Protein AF-K9X1W2-F1 (afdb_monomer_lite)

pLDDT: mean 83.71, std 12.45, range [42.56, 95.5]

Structure (mmCIF, N/CA/C/O backbone):
data_AF-K9X1W2-F1
#
_entry.id   AF-K9X1W2-F1
#
loop_
_atom_site.group_PDB
_atom_site.id
_atom_site.type_symbol
_atom_site.label_atom_id
_atom_site.label_alt_id
_atom_site.label_comp_id
_atom_site.label_asym_id
_atom_site.label_entity_id
_atom_site.label_seq_id
_atom_site.pdbx_PDB_ins_code
_atom_site.Cartn_x
_atom_site.Cartn_y
_atom_site.Cartn_z
_atom_site.occupancy
_atom_site.B_iso_or_equiv
_atom_site.auth_seq_id
_atom_site.auth_comp_id
_atom_site.auth_asym_id
_atom_site.auth_atom_id
_atom_site.pdbx_PDB_model_num
ATOM 1 N N . MET A 1 1 ? -4.887 13.116 25.385 1.00 63.41 1 MET A N 1
ATOM 2 C CA . MET A 1 1 ? -5.017 12.816 23.94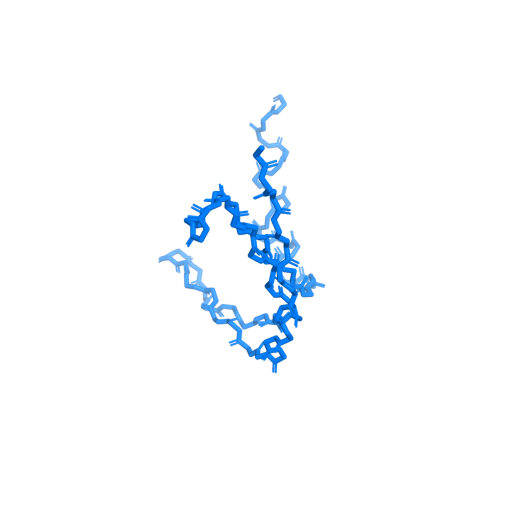5 1.00 63.41 1 MET A CA 1
ATOM 3 C C . MET A 1 1 ? -4.662 11.360 23.750 1.00 63.41 1 MET A C 1
ATOM 5 O O . MET A 1 1 ? -3.544 10.988 24.077 1.00 63.41 1 MET A O 1
ATOM 9 N N . THR A 1 2 ? -5.611 10.538 23.317 1.00 78.62 2 THR A N 1
ATOM 10 C CA . THR A 1 2 ? -5.376 9.112 23.065 1.00 78.62 2 THR A CA 1
ATOM 11 C C . THR A 1 2 ? -5.162 8.917 21.575 1.00 78.62 2 THR A C 1
ATOM 13 O O . THR A 1 2 ? -6.067 9.159 20.777 1.00 78.62 2 THR A O 1
ATOM 16 N N . THR A 1 3 ? -3.947 8.536 21.206 1.00 91.62 3 THR A N 1
ATOM 17 C CA . THR A 1 3 ? -3.632 8.050 19.867 1.00 91.62 3 THR A CA 1
ATOM 18 C C . THR A 1 3 ? -3.802 6.541 19.846 1.00 91.62 3 THR A C 1
ATOM 20 O O . THR A 1 3 ? -3.459 5.852 20.809 1.00 91.62 3 THR A O 1
ATOM 23 N N . HIS A 1 4 ? -4.352 6.023 18.758 1.00 92.38 4 HIS A N 1
ATOM 24 C CA . HIS A 1 4 ? -4.539 4.595 18.575 1.00 92.38 4 HIS A CA 1
ATOM 25 C C . HIS A 1 4 ? -4.182 4.213 17.145 1.00 92.38 4 HIS A C 1
ATOM 27 O O . HIS A 1 4 ? -4.635 4.856 16.205 1.00 92.38 4 HIS A O 1
ATOM 33 N N . THR A 1 5 ? -3.384 3.162 16.981 1.00 93.06 5 THR A N 1
ATOM 34 C CA . THR A 1 5 ? -2.999 2.651 15.665 1.00 93.06 5 THR A CA 1
ATOM 35 C C . THR A 1 5 ? -3.640 1.291 15.448 1.00 93.06 5 THR A C 1
ATOM 37 O O . THR A 1 5 ? -3.422 0.357 16.217 1.00 93.06 5 THR A O 1
ATOM 40 N N . GLN A 1 6 ? -4.421 1.174 14.379 1.00 91.81 6 GLN A N 1
ATOM 41 C CA . GLN A 1 6 ? -5.021 -0.073 13.925 1.00 91.81 6 GLN A CA 1
ATOM 42 C C . GLN A 1 6 ? -4.218 -0.634 12.761 1.00 91.81 6 GLN A C 1
ATOM 44 O O . GLN A 1 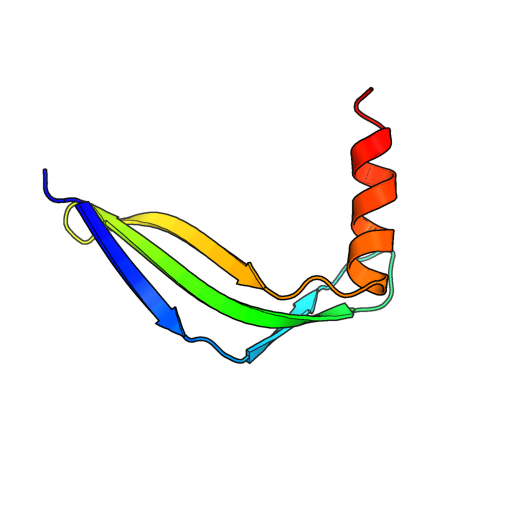6 ? -4.003 0.050 11.764 1.00 91.81 6 GLN A O 1
ATOM 49 N N . THR A 1 7 ? -3.800 -1.892 12.875 1.00 92.44 7 THR A N 1
ATOM 50 C CA . THR A 1 7 ? -3.128 -2.607 11.787 1.00 92.44 7 THR A CA 1
ATOM 51 C C . THR A 1 7 ? -4.134 -3.494 11.070 1.00 92.44 7 THR A C 1
ATOM 53 O O . THR A 1 7 ? -4.631 -4.469 11.633 1.00 92.44 7 THR A O 1
ATOM 56 N N . HIS A 1 8 ? -4.392 -3.190 9.805 1.00 88.50 8 HIS A N 1
ATOM 57 C CA . HIS A 1 8 ? -5.258 -3.963 8.928 1.00 88.50 8 HIS A CA 1
ATOM 58 C C . HIS A 1 8 ? -4.413 -4.777 7.950 1.00 88.50 8 HIS A C 1
ATOM 60 O O . HIS A 1 8 ? -3.601 -4.240 7.198 1.00 88.50 8 HIS A O 1
ATOM 66 N N . GLN A 1 9 ? -4.601 -6.095 7.954 1.00 88.00 9 GLN A N 1
ATOM 67 C CA . GLN A 1 9 ? -4.017 -6.982 6.950 1.00 88.00 9 GLN A CA 1
ATOM 68 C C . GLN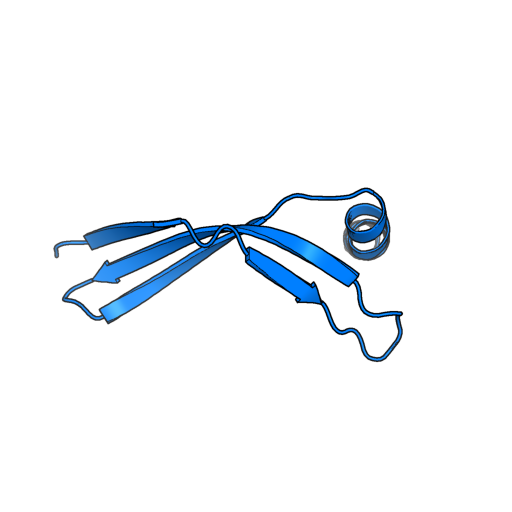 A 1 9 ? -4.844 -6.853 5.675 1.00 88.00 9 GLN A C 1
ATOM 70 O O . GLN A 1 9 ? -6.004 -7.257 5.670 1.00 88.00 9 GLN A O 1
ATOM 75 N N . ILE A 1 10 ? -4.266 -6.284 4.618 1.00 86.56 10 ILE A N 1
ATOM 76 C CA . ILE A 1 10 ? -4.996 -6.116 3.356 1.00 86.56 10 ILE A CA 1
ATOM 77 C C . ILE A 1 10 ? -4.749 -7.315 2.438 1.00 86.56 10 ILE A C 1
ATOM 79 O O . ILE A 1 10 ? -5.678 -7.738 1.762 1.00 86.56 10 ILE A O 1
ATOM 83 N N . LYS A 1 11 ? -3.537 -7.903 2.463 1.00 80.56 11 LYS A N 1
ATOM 84 C CA . LYS A 1 11 ? -3.149 -9.092 1.669 1.00 80.56 11 LYS A CA 1
ATOM 85 C C . LYS A 1 11 ? -3.761 -9.083 0.259 1.00 80.56 11 LYS A C 1
ATOM 87 O O . LYS A 1 11 ? -4.342 -10.071 -0.182 1.00 80.56 11 LYS A O 1
ATOM 92 N N . THR A 1 12 ? -3.664 -7.937 -0.408 1.00 86.75 12 THR A N 1
ATOM 93 C CA . THR A 1 12 ? -4.286 -7.685 -1.710 1.00 86.75 12 THR A CA 1
ATOM 94 C C . THR A 1 12 ? -3.231 -7.279 -2.718 1.00 86.75 12 THR A C 1
ATOM 96 O O . THR A 1 12 ? -2.116 -6.889 -2.369 1.00 86.75 12 THR A O 1
ATOM 99 N N . GLU A 1 13 ? -3.608 -7.327 -3.982 1.00 88.50 13 GLU A N 1
ATOM 100 C CA . GLU A 1 13 ? -2.840 -6.751 -5.071 1.00 88.50 13 GLU A CA 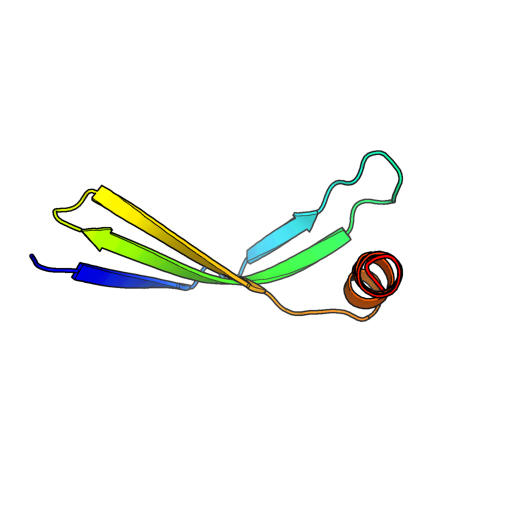1
ATOM 101 C C . GLU A 1 13 ? -3.245 -5.289 -5.274 1.00 88.50 13 GLU A C 1
ATOM 103 O O . GLU A 1 13 ? -4.427 -4.943 -5.230 1.00 88.50 13 GLU A O 1
ATOM 108 N N . LEU A 1 14 ? -2.254 -4.423 -5.472 1.00 86.69 14 LEU A N 1
ATOM 109 C CA . LEU A 1 14 ? -2.434 -3.041 -5.895 1.00 86.69 14 LEU A CA 1
ATOM 110 C C . LEU A 1 14 ? -1.814 -2.882 -7.273 1.00 86.69 14 LEU A C 1
ATOM 112 O O . LEU A 1 14 ? -0.665 -3.257 -7.484 1.00 86.69 14 LEU A O 1
ATOM 116 N N . THR A 1 15 ? -2.563 -2.301 -8.203 1.00 87.12 15 THR A N 1
ATOM 117 C CA . THR A 1 15 ? -2.036 -1.969 -9.527 1.00 87.12 15 THR A CA 1
ATOM 118 C C . THR A 1 15 ? -1.642 -0.500 -9.545 1.00 87.12 15 THR A C 1
ATOM 120 O O . THR A 1 15 ? -2.481 0.386 -9.393 1.00 87.12 15 THR A O 1
ATOM 123 N N . LEU A 1 16 ? -0.348 -0.242 -9.703 1.00 84.44 16 LEU A N 1
ATOM 124 C CA . LEU A 1 16 ? 0.210 1.088 -9.881 1.00 84.44 16 LEU A CA 1
ATOM 125 C C . LEU A 1 16 ? 0.042 1.497 -11.341 1.00 84.44 16 LEU A C 1
ATOM 127 O O . LEU A 1 16 ? 0.607 0.872 -12.240 1.00 84.44 16 LEU A O 1
ATOM 131 N N . HIS A 1 17 ? -0.730 2.554 -11.563 1.00 84.56 17 HIS A N 1
ATOM 132 C CA . HIS A 1 17 ? -0.894 3.166 -12.873 1.00 84.56 17 HIS A CA 1
ATOM 133 C C . HIS A 1 17 ? 0.029 4.380 -12.982 1.00 84.56 17 HIS A C 1
ATOM 135 O O . HIS A 1 17 ? -0.031 5.285 -12.154 1.00 84.56 17 HIS A O 1
ATOM 141 N N . ASP A 1 18 ? 0.859 4.402 -14.019 1.00 79.00 18 ASP A N 1
ATOM 142 C CA . ASP A 1 18 ? 1.655 5.559 -14.423 1.00 79.00 18 ASP A CA 1
ATOM 143 C C . ASP A 1 18 ? 1.285 5.864 -15.878 1.00 79.00 18 ASP A C 1
ATOM 145 O O . ASP A 1 18 ? 1.189 4.955 -16.701 1.00 79.00 18 ASP A O 1
ATOM 149 N N . THR A 1 19 ? 1.028 7.131 -16.201 1.00 74.81 19 THR A N 1
ATOM 150 C CA . THR A 1 19 ? 0.647 7.547 -17.558 1.00 74.81 19 THR A CA 1
ATOM 151 C C . THR A 1 19 ? 1.760 7.311 -18.579 1.00 74.81 19 THR A C 1
ATOM 153 O O . THR A 1 19 ? 1.472 7.212 -19.770 1.00 74.81 19 THR A O 1
ATOM 156 N N . ALA A 1 20 ? 3.014 7.190 -18.134 1.00 73.00 20 ALA A N 1
ATOM 157 C CA . ALA A 1 20 ? 4.183 6.982 -18.984 1.00 73.00 20 ALA A CA 1
ATOM 158 C C . ALA A 1 20 ? 4.691 5.529 -19.016 1.00 73.00 20 ALA A C 1
ATOM 160 O O . ALA A 1 20 ? 5.600 5.224 -19.791 1.00 73.00 20 ALA A O 1
ATOM 161 N N . GLN A 1 21 ? 4.154 4.628 -18.186 1.00 78.06 21 GLN A N 1
ATOM 162 C CA . GLN A 1 21 ? 4.671 3.264 -18.039 1.00 78.06 21 GLN A CA 1
ATOM 163 C C . GLN A 1 21 ? 3.554 2.222 -18.028 1.00 78.06 21 GLN A C 1
ATOM 165 O O . GLN A 1 21 ? 2.394 2.511 -17.751 1.00 78.06 21 GLN A O 1
ATOM 170 N N . THR A 1 22 ? 3.906 0.967 -18.305 1.00 86.00 22 THR 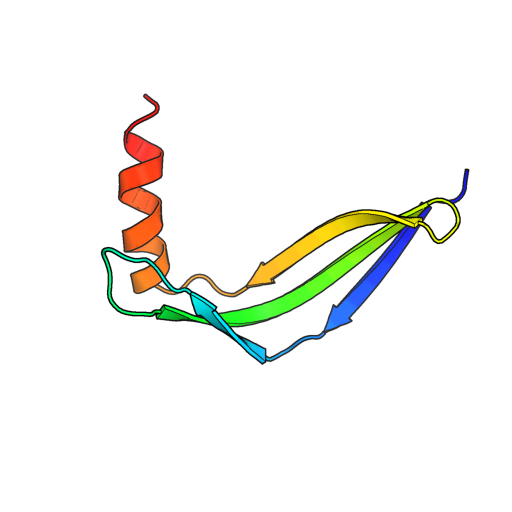A N 1
ATOM 171 C CA . THR A 1 22 ? 2.956 -0.140 -18.168 1.00 86.00 22 THR A CA 1
ATOM 172 C C . THR A 1 22 ? 2.476 -0.249 -16.716 1.00 86.00 22 THR A C 1
ATOM 174 O O . THR A 1 22 ? 3.287 -0.056 -15.803 1.00 86.00 22 THR A O 1
ATOM 177 N N . PRO A 1 23 ? 1.193 -0.561 -16.462 1.00 89.50 23 PRO A N 1
ATOM 178 C CA . PRO A 1 23 ? 0.712 -0.798 -15.107 1.00 89.50 23 PRO A CA 1
ATOM 179 C C . PRO A 1 23 ? 1.545 -1.870 -14.398 1.00 89.50 23 PRO A C 1
ATOM 181 O O . PRO A 1 23 ? 1.948 -2.851 -15.025 1.00 89.50 23 PRO A O 1
ATOM 184 N N . LEU A 1 24 ? 1.815 -1.675 -13.108 1.00 88.06 24 LEU A N 1
ATOM 185 C CA . LEU A 1 24 ? 2.607 -2.604 -12.303 1.00 88.06 24 LEU A CA 1
ATOM 186 C C . LEU A 1 24 ? 1.804 -3.097 -11.106 1.00 88.06 24 LEU A C 1
ATOM 188 O O . LEU A 1 24 ? 1.428 -2.308 -10.243 1.00 88.06 24 LEU A O 1
ATOM 192 N N . THR A 1 25 ? 1.584 -4.404 -11.031 1.00 89.94 25 THR A N 1
ATOM 193 C CA . THR A 1 25 ? 0.931 -5.026 -9.879 1.00 89.94 25 THR A CA 1
ATOM 194 C C . THR A 1 25 ? 1.953 -5.303 -8.778 1.00 89.94 25 THR A C 1
ATOM 196 O O . THR A 1 25 ? 2.998 -5.906 -9.016 1.00 89.94 25 THR A O 1
ATOM 199 N N . ILE A 1 26 ? 1.647 -4.853 -7.564 1.00 88.75 26 ILE A N 1
ATOM 200 C CA . ILE A 1 26 ? 2.442 -5.058 -6.352 1.00 88.75 26 ILE A CA 1
ATOM 201 C C . ILE A 1 26 ? 1.570 -5.678 -5.260 1.00 88.75 26 ILE A C 1
ATOM 203 O O . ILE A 1 26 ? 0.361 -5.454 -5.206 1.00 88.75 26 ILE A O 1
ATOM 207 N N . HIS A 1 27 ? 2.181 -6.435 -4.353 1.00 89.50 27 HIS A N 1
ATOM 208 C CA . HIS A 1 27 ? 1.460 -7.046 -3.238 1.00 89.50 27 HIS A CA 1
ATOM 209 C C . HIS A 1 27 ? 1.483 -6.132 -2.011 1.00 89.50 27 HIS A C 1
ATOM 211 O O . HIS A 1 27 ? 2.542 -5.877 -1.428 1.00 89.50 27 HIS A O 1
ATOM 217 N N . ALA A 1 28 ? 0.309 -5.659 -1.597 1.00 84.00 28 ALA A N 1
ATOM 218 C CA . ALA A 1 28 ? 0.122 -4.924 -0.356 1.00 84.00 28 ALA A CA 1
ATOM 219 C C . ALA A 1 28 ? -0.083 -5.885 0.814 1.00 84.00 28 ALA A C 1
ATOM 221 O O . ALA A 1 28 ? -0.911 -6.798 0.772 1.00 84.00 28 ALA A O 1
ATOM 222 N N . ILE A 1 29 ? 0.666 -5.652 1.887 1.00 86.75 29 ILE A N 1
ATOM 223 C CA . ILE A 1 29 ? 0.699 -6.526 3.056 1.00 86.75 29 ILE A CA 1
ATOM 224 C C . ILE A 1 29 ? -0.216 -5.950 4.138 1.00 86.75 29 ILE A C 1
ATOM 226 O O . ILE A 1 29 ? -1.169 -6.609 4.561 1.00 86.75 29 ILE A O 1
ATOM 230 N N . THR A 1 30 ? 0.032 -4.703 4.551 1.00 92.81 30 THR A N 1
ATOM 231 C CA . THR A 1 30 ? -0.650 -4.082 5.695 1.00 92.81 30 THR A CA 1
ATOM 232 C C . THR A 1 30 ? -0.941 -2.604 5.475 1.00 92.81 30 THR A C 1
ATOM 234 O O . THR A 1 30 ? -0.154 -1.900 4.848 1.00 92.81 30 THR A O 1
ATOM 237 N N . LEU A 1 31 ? -2.037 -2.125 6.060 1.00 91.25 3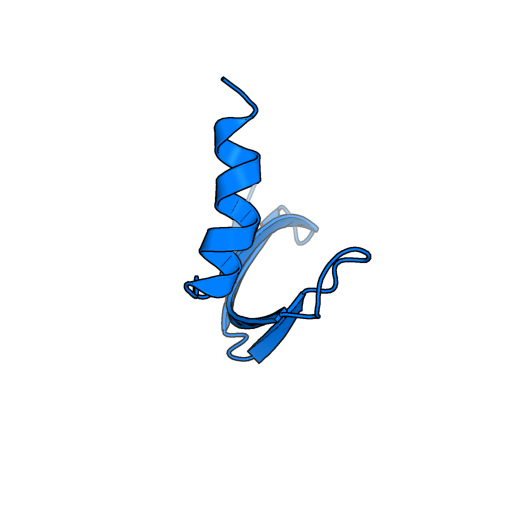1 LEU A N 1
ATOM 238 C CA . LEU A 1 31 ? -2.325 -0.709 6.258 1.00 91.25 31 LEU A CA 1
ATOM 239 C C . LEU A 1 31 ? -2.442 -0.438 7.747 1.00 91.25 31 LEU A C 1
ATOM 241 O O . LEU A 1 31 ? -3.272 -1.032 8.434 1.00 91.25 31 LEU A O 1
ATOM 245 N N . ASN A 1 32 ? -1.631 0.488 8.223 1.00 93.50 32 ASN A N 1
ATOM 246 C CA . ASN A 1 32 ? -1.701 0.981 9.579 1.00 93.50 32 ASN A CA 1
ATOM 247 C C . ASN A 1 32 ? -2.430 2.320 9.539 1.00 93.50 32 ASN A C 1
ATOM 249 O O . ASN A 1 32 ? -2.008 3.226 8.822 1.00 93.50 32 ASN A O 1
ATOM 253 N N . LEU A 1 33 ? -3.522 2.435 10.286 1.00 93.75 33 LEU A N 1
ATOM 254 C CA . LEU A 1 33 ? -4.302 3.658 10.412 1.00 93.75 33 LEU A CA 1
ATOM 255 C C . LEU A 1 33 ? -4.166 4.174 11.839 1.00 93.75 33 LEU A C 1
ATOM 257 O O . LEU A 1 33 ? -4.593 3.506 12.781 1.00 93.75 33 LEU A O 1
ATOM 261 N N . THR A 1 34 ? -3.572 5.349 12.006 1.00 94.50 34 THR A N 1
ATOM 262 C CA . THR A 1 34 ? -3.487 6.010 13.307 1.00 94.50 34 THR A CA 1
ATOM 263 C C . THR A 1 34 ? -4.600 7.036 13.414 1.00 94.50 34 THR A C 1
ATOM 265 O O . THR A 1 34 ? -4.712 7.942 12.584 1.00 94.50 34 THR A O 1
ATOM 268 N N . THR A 1 35 ? -5.416 6.907 14.453 1.00 95.06 35 THR A N 1
ATOM 269 C CA . THR A 1 35 ? -6.481 7.843 14.786 1.00 95.06 35 THR A CA 1
ATOM 270 C C . THR A 1 35 ? -6.162 8.593 16.074 1.00 95.06 35 THR A C 1
ATOM 272 O O . THR A 1 35 ? -5.497 8.093 16.986 1.00 95.06 35 THR A O 1
ATOM 275 N N . GLN A 1 36 ? -6.649 9.825 16.150 1.00 94.44 36 GLN A N 1
ATOM 276 C CA . GLN A 1 36 ? -6.699 10.625 17.362 1.00 94.44 36 GLN A CA 1
ATOM 277 C C . GLN A 1 36 ? -8.141 11.092 17.538 1.00 94.44 36 GLN A C 1
ATOM 279 O O . GLN A 1 36 ? -8.682 11.755 16.658 1.00 94.44 36 GLN A O 1
ATOM 284 N N . ASN A 1 37 ? -8.766 10.732 18.663 1.00 92.00 37 ASN A N 1
ATOM 285 C CA . ASN A 1 37 ? -10.195 10.982 18.906 1.00 92.00 37 ASN A CA 1
ATOM 286 C C . ASN A 1 37 ? -11.064 10.513 17.718 1.00 92.00 37 ASN A C 1
ATOM 288 O O . ASN A 1 37 ? -11.825 11.294 17.149 1.00 92.00 37 ASN A O 1
ATOM 292 N N . ASP A 1 38 ? -10.840 9.271 17.277 1.00 85.94 38 ASP A N 1
ATOM 293 C CA . ASP A 1 38 ? -11.517 8.630 16.137 1.00 85.94 38 ASP A CA 1
ATOM 294 C C . ASP A 1 38 ? -11.334 9.320 14.772 1.00 85.94 38 ASP A C 1
ATOM 296 O O . ASP A 1 38 ? -11.888 8.881 13.767 1.00 85.94 38 ASP A O 1
ATOM 300 N N . THR A 1 39 ? -10.493 10.354 14.699 1.00 91.50 39 THR A N 1
ATOM 301 C CA . THR A 1 39 ? -10.140 11.032 13.450 1.00 91.50 39 THR A CA 1
ATOM 302 C C . THR A 1 39 ? -8.812 10.485 12.928 1.00 91.50 39 THR A C 1
ATOM 304 O O . THR A 1 39 ? -7.824 10.524 13.665 1.00 91.50 39 THR A O 1
ATOM 307 N N . PRO A 1 40 ? -8.740 9.976 11.685 1.00 90.75 40 PRO A N 1
ATOM 308 C CA . PRO A 1 40 ? -7.480 9.562 11.078 1.00 90.75 40 PRO A CA 1
ATOM 309 C C . PRO A 1 40 ? -6.496 10.729 10.981 1.00 90.75 40 PRO A C 1
ATOM 311 O O . PRO A 1 40 ? -6.834 11.780 10.441 1.00 90.75 40 PRO A O 1
ATOM 314 N N . ILE A 1 41 ? -5.281 10.535 11.487 1.00 95.50 41 ILE A N 1
ATOM 315 C CA . ILE A 1 41 ? -4.196 11.526 11.419 1.00 95.50 41 ILE A CA 1
ATOM 316 C C . ILE A 1 41 ? -2.998 11.031 10.610 1.00 95.50 41 ILE A C 1
ATOM 318 O O . ILE A 1 41 ? -2.218 11.839 10.115 1.00 95.50 41 ILE A O 1
ATOM 322 N N . GLU A 1 42 ? -2.853 9.716 10.455 1.00 95.06 42 GLU A N 1
ATOM 323 C CA . GLU A 1 42 ? -1.762 9.102 9.707 1.00 95.06 42 GLU A CA 1
ATOM 324 C C . GLU A 1 42 ? -2.215 7.763 9.121 1.00 95.06 42 GLU A C 1
ATOM 326 O O . GLU A 1 42 ? -2.959 7.006 9.753 1.00 95.06 42 GLU A O 1
ATOM 331 N N . SER A 1 43 ? -1.738 7.459 7.917 1.00 92.50 43 SER A N 1
ATOM 332 C CA . SER A 1 43 ? -1.919 6.165 7.266 1.00 92.50 43 SER A CA 1
ATOM 333 C C . SER A 1 43 ? -0.592 5.681 6.688 1.00 92.50 43 SER A C 1
ATOM 335 O O . SER A 1 43 ? 0.015 6.388 5.884 1.00 92.50 43 SER A O 1
ATOM 337 N N . HIS A 1 44 ? -0.173 4.467 7.040 1.00 94.12 44 HIS A N 1
ATOM 338 C CA . HIS A 1 44 ? 1.051 3.851 6.533 1.00 94.12 44 HIS A CA 1
ATOM 339 C C . HIS A 1 44 ? 0.733 2.545 5.804 1.00 94.12 44 HIS A C 1
ATOM 341 O O . HIS A 1 44 ? 0.216 1.599 6.400 1.00 94.12 44 HIS A O 1
ATOM 347 N N . LEU A 1 45 ? 1.046 2.489 4.509 1.00 91.38 45 LEU A N 1
ATOM 348 C CA . LEU A 1 45 ? 0.847 1.310 3.671 1.00 91.38 45 LEU A CA 1
ATOM 349 C C . LEU A 1 45 ? 2.179 0.580 3.475 1.00 91.38 45 LEU A C 1
ATOM 351 O O . LEU A 1 45 ? 3.128 1.141 2.935 1.00 91.38 45 LEU A O 1
ATOM 355 N N . THR A 1 46 ? 2.218 -0.695 3.848 1.00 92.12 46 THR A N 1
ATOM 356 C CA . THR A 1 46 ? 3.368 -1.575 3.624 1.00 92.12 46 THR A CA 1
ATOM 357 C C . THR A 1 46 ? 3.070 -2.526 2.472 1.00 92.12 46 THR A C 1
ATOM 359 O O . THR A 1 46 ? 2.087 -3.273 2.505 1.00 92.12 46 THR A O 1
ATOM 362 N N . PHE A 1 47 ? 3.945 -2.549 1.473 1.00 90.94 47 PHE A N 1
ATOM 363 C CA . PHE A 1 47 ? 3.866 -3.431 0.310 1.00 90.94 47 PHE A CA 1
ATOM 364 C C . PHE A 1 47 ? 5.237 -4.026 -0.019 1.00 90.94 47 PHE A C 1
ATOM 366 O O . PHE A 1 47 ? 6.274 -3.532 0.425 1.00 90.94 47 PHE A O 1
ATOM 373 N N . GLN A 1 48 ? 5.242 -5.117 -0.779 1.00 89.19 48 GLN A N 1
ATOM 374 C CA . GLN A 1 48 ? 6.471 -5.767 -1.219 1.00 89.19 48 GLN A CA 1
ATOM 375 C C . GLN A 1 48 ? 7.111 -4.992 -2.369 1.00 89.19 48 GLN A C 1
ATOM 377 O O . GLN A 1 48 ? 6.452 -4.655 -3.352 1.00 89.19 48 GLN A O 1
ATOM 382 N N . ILE A 1 49 ? 8.417 -4.758 -2.260 1.00 87.06 49 ILE A N 1
ATOM 383 C CA . ILE A 1 49 ? 9.217 -4.227 -3.360 1.00 87.06 49 ILE A CA 1
ATOM 384 C C . ILE A 1 49 ? 9.606 -5.390 -4.273 1.00 87.06 49 ILE A C 1
ATOM 386 O O . ILE A 1 49 ? 10.286 -6.317 -3.835 1.00 87.06 49 ILE A O 1
ATOM 390 N N . ASN A 1 50 ? 9.200 -5.329 -5.541 1.00 87.62 50 ASN A N 1
ATOM 391 C CA . ASN A 1 50 ? 9.716 -6.208 -6.587 1.00 87.62 50 ASN A CA 1
ATOM 392 C C . ASN A 1 50 ? 10.798 -5.477 -7.419 1.00 87.62 50 ASN A C 1
ATOM 394 O O . ASN A 1 50 ? 10.894 -4.245 -7.363 1.00 87.62 50 ASN A O 1
ATOM 398 N N . PRO A 1 51 ? 11.642 -6.203 -8.180 1.00 88.12 51 PRO A N 1
ATOM 399 C CA . PRO A 1 51 ? 12.715 -5.588 -8.967 1.00 88.12 51 PRO A CA 1
ATOM 400 C C . PRO A 1 51 ? 12.225 -4.531 -9.966 1.00 88.12 51 PRO A C 1
ATOM 402 O O . PRO A 1 51 ? 12.883 -3.511 -10.153 1.00 88.12 51 PRO A O 1
ATOM 405 N N . GLU A 1 52 ? 11.054 -4.744 -10.567 1.00 86.62 52 GLU A N 1
ATOM 406 C CA . GLU A 1 52 ? 10.440 -3.815 -11.522 1.00 86.62 52 GLU A CA 1
ATOM 407 C C . GLU A 1 52 ? 10.053 -2.489 -10.854 1.00 86.62 52 GLU A C 1
ATOM 409 O O . GLU A 1 52 ? 10.355 -1.419 -11.379 1.00 86.62 52 GLU A O 1
ATOM 414 N N . LEU A 1 53 ? 9.450 -2.534 -9.663 1.00 86.50 53 LEU A N 1
ATOM 415 C CA . LEU A 1 53 ? 9.131 -1.346 -8.876 1.00 86.50 53 LEU A CA 1
ATOM 416 C C . LEU A 1 53 ? 10.399 -0.626 -8.438 1.00 86.50 53 LEU A C 1
ATOM 418 O O . LEU A 1 53 ? 10.482 0.595 -8.556 1.00 86.50 53 LEU A O 1
ATOM 422 N N . TYR A 1 54 ? 11.397 -1.381 -7.973 1.00 86.69 54 TYR A N 1
ATOM 423 C CA . TYR A 1 54 ? 12.688 -0.831 -7.577 1.00 86.69 54 TYR A CA 1
ATOM 424 C C . TYR A 1 54 ? 13.336 -0.049 -8.726 1.00 86.69 54 TYR A C 1
ATOM 426 O O . TYR A 1 54 ? 13.761 1.088 -8.538 1.00 86.69 54 TYR A O 1
ATOM 434 N N . GLN A 1 55 ? 13.331 -0.601 -9.941 1.00 84.94 55 GLN A N 1
ATOM 435 C CA . GLN A 1 55 ? 13.846 0.076 -11.132 1.00 84.94 55 GLN A CA 1
ATOM 436 C C . GLN A 1 55 ? 13.069 1.338 -11.511 1.00 84.94 55 GLN A C 1
ATOM 438 O O . GLN A 1 55 ? 13.658 2.240 -12.098 1.00 84.94 55 GLN A O 1
ATOM 443 N N . ARG A 1 56 ? 11.774 1.431 -11.195 1.00 83.81 56 ARG A N 1
ATOM 444 C CA . ARG A 1 56 ? 10.967 2.631 -11.473 1.00 83.81 56 ARG A CA 1
ATOM 445 C C . ARG A 1 56 ? 11.237 3.756 -10.478 1.00 83.81 56 ARG A C 1
ATOM 447 O O . ARG A 1 56 ? 11.289 4.915 -10.876 1.00 83.81 56 ARG A O 1
ATOM 454 N N . ILE A 1 57 ? 11.450 3.424 -9.203 1.00 81.38 57 ILE A N 1
ATOM 455 C CA . ILE A 1 57 ? 11.703 4.418 -8.146 1.00 81.38 57 ILE A CA 1
ATOM 456 C C . ILE A 1 57 ? 13.179 4.840 -8.065 1.00 81.38 57 ILE A C 1
ATOM 458 O O . ILE A 1 57 ? 13.472 5.993 -7.760 1.00 81.38 57 ILE A O 1
ATOM 462 N N . TYR A 1 58 ? 14.121 3.948 -8.382 1.00 70.06 58 TYR A N 1
ATOM 463 C CA . TYR A 1 58 ? 15.562 4.208 -8.294 1.00 70.06 58 TYR A CA 1
ATOM 464 C C . TYR A 1 58 ? 16.064 5.398 -9.145 1.00 70.06 58 TYR A C 1
ATOM 466 O O . TYR A 1 58 ? 16.772 6.246 -8.597 1.00 70.06 58 TYR A O 1
ATOM 474 N N . PRO A 1 59 ? 15.684 5.572 -10.431 1.00 62.72 59 PRO A N 1
ATOM 475 C CA . PRO A 1 59 ? 16.116 6.730 -11.217 1.00 62.72 59 PRO A CA 1
ATOM 476 C C . PRO A 1 59 ? 15.548 8.064 -10.708 1.00 62.72 59 PRO A C 1
ATOM 478 O O . PRO A 1 59 ? 16.111 9.113 -11.024 1.00 62.72 59 PRO A O 1
ATOM 481 N N . ALA A 1 60 ? 14.471 8.056 -9.913 1.00 57.16 60 ALA A N 1
ATOM 482 C CA . ALA A 1 60 ? 13.945 9.262 -9.273 1.00 57.16 60 ALA A CA 1
ATOM 483 C C . ALA A 1 60 ? 14.760 9.667 -8.030 1.00 57.16 60 ALA A C 1
ATOM 485 O O . ALA A 1 60 ? 14.920 10.857 -7.768 1.00 57.16 60 ALA A O 1
ATOM 486 N N . VAL A 1 61 ? 15.333 8.703 -7.299 1.00 53.84 61 VAL A N 1
ATOM 487 C CA . VAL A 1 61 ? 16.088 8.954 -6.055 1.00 53.84 61 VAL A CA 1
ATOM 488 C C . VAL A 1 61 ? 17.475 9.557 -6.324 1.00 53.84 61 VAL A C 1
ATOM 490 O O . VAL A 1 61 ? 17.936 10.391 -5.552 1.00 53.84 61 VAL A O 1
ATOM 493 N N . CYS A 1 62 ? 18.126 9.225 -7.445 1.00 53.22 62 CYS A N 1
ATOM 494 C CA . CYS A 1 62 ? 19.447 9.775 -7.791 1.00 53.22 62 CYS A CA 1
ATOM 495 C C . CYS A 1 62 ? 19.423 11.173 -8.440 1.00 53.22 62 CYS A C 1
ATOM 497 O O . CYS A 1 62 ? 20.487 11.727 -8.698 1.00 53.22 62 CYS A O 1
ATOM 499 N N . ARG A 1 63 ? 18.249 11.754 -8.728 1.00 49.06 63 ARG A N 1
ATOM 500 C CA . ARG A 1 63 ? 18.125 13.096 -9.340 1.00 49.06 63 ARG A CA 1
ATOM 501 C C . ARG A 1 63 ? 17.962 14.241 -8.334 1.00 49.06 63 ARG A C 1
ATOM 503 O O . ARG A 1 63 ? 17.833 15.386 -8.751 1.00 49.06 63 ARG A O 1
ATOM 510 N N . LEU A 1 64 ? 17.966 13.938 -7.036 1.00 51.03 64 LEU A N 1
ATOM 511 C CA . LEU A 1 64 ? 17.903 14.919 -5.943 1.00 51.03 64 LEU A CA 1
ATOM 512 C C . LEU A 1 64 ? 19.269 15.156 -5.264 1.00 51.03 64 LEU A C 1
ATOM 514 O O . LEU A 1 64 ? 19.306 15.659 -4.143 1.00 51.03 64 LEU A O 1
ATOM 518 N N . GLY A 1 65 ? 20.369 14.777 -5.924 1.00 42.56 65 GLY A N 1
ATOM 519 C CA . GLY A 1 65 ? 21.745 15.050 -5.491 1.00 42.56 65 GLY A CA 1
ATOM 520 C C . GLY A 1 65 ? 22.378 16.195 -6.263 1.00 42.56 65 GLY A C 1
ATOM 521 O O . GLY A 1 65 ? 22.119 16.277 -7.485 1.00 42.56 65 GLY A O 1
#

Radius of gyration: 15.44 Å; chains: 1; bounding box: 33×24×43 Å

Secondary structure (DSSP, 8-state):
--EEEEEEEEEEEEEEEETTEEEEEEEEEEEEEEEETTEEEEEEEEEPPPHHHHHHHHHHHGGG-

Sequence (65 aa):
MTTHTQTHQIKTELTLHDTAQTPLTIHAITLNLTTQNDTPIESHLTFQINPELYQRIYPAVCRLG

Foldseek 3Di:
DDKDKDKDAPQDWDWDDDPVDDIDIWTWGIWIFIDDPNHTDDIDTDTDDDPVNCVVCVVVVVVVD

Organism: NCBI:txid56107